Protein AF-A0A2P2MCJ5-F1 (afdb_monomer)

Organism: Rhizophora mucronata (NCBI:txid61149)

pLDDT: mean 90.19, std 7.96, range [46.16, 96.5]

Solvent-accessible surface area (backbone atoms only — not comparable to full-atom values): 5372 Å² total; per-residue (Å²): 130,71,83,65,49,69,61,52,52,51,51,53,52,53,54,50,42,31,54,73,75,43,68,67,43,68,77,61,54,81,72,59,86,81,82,86,88,79,61,94,57,58,93,46,42,70,59,53,50,50,54,51,50,51,66,71,46,68,87,41,68,85,71,51,87,48,73,65,49,39,72,74,51,42,79,61,44,55,72,59,57,85,78,121

Mean predicted aligned error: 6.05 Å

Secondary structure (DSSP, 8-state):
--TTHHHHHHHHHHHHHHHHTSTT-GGGGGG--------TTGGGHHHHHHHHHHHHGGG-GGGS--HHHHHHHGGGGGGGTT--

Foldseek 3Di:
DDPCPQVVVVVVVLVCCCVPPVVNPPVCSVVDPDDDDDDPCPVCVVVVVVVVVCVVCVVPVLQDDDPVNCVVCPPNSCVSHPPD

InterPro domains:
  IPR004000 Actin family [PF00022] (2-80)
  IPR043129 ATPase, nucleotide binding domain [SSF53067] (1-80)

Sequence (84 aa):
MYPGLPSRLEKEILDR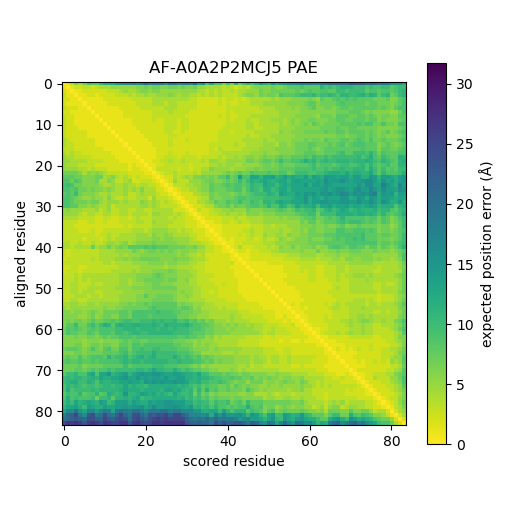YLEVVLKGNKDGLKKLRLRIEDPPRRKHMVYLGGAVLAGIMKDAPEFWISRDNYLEEGIACLSRSGQA

Radius of gyration: 21.48 Å; Cα contacts (8 Å, |Δi|>4): 30; chains: 1; bounding box: 40×30×51 Å

Nearest PDB structures (foldseek):
  8tah-assembly1_B  TM=9.146E-01  e=8.496E-06  Bos taurus
  7jpn-assembly1_B  TM=9.113E-01  e=3.527E-05  Bos taurus
  8e9b-assembly1_B  TM=9.203E-01  e=1.876E-04  Schizosaccharomyces pombe 972h-

Structure (mmCIF, N/CA/C/O backbone):
data_AF-A0A2P2MCJ5-F1
#
_entry.id   AF-A0A2P2MCJ5-F1
#
loop_
_atom_site.group_PDB
_atom_site.id
_atom_site.type_symbol
_atom_site.label_atom_id
_atom_site.label_alt_id
_atom_site.label_comp_id
_atom_site.label_asym_id
_atom_site.label_entity_id
_atom_site.label_seq_id
_atom_site.pdbx_PDB_ins_code
_atom_site.Cartn_x
_atom_site.Cartn_y
_atom_site.Cartn_z
_atom_site.occupancy
_atom_site.B_iso_or_equiv
_atom_site.auth_seq_id
_atom_site.auth_comp_id
_atom_site.auth_asym_id
_atom_site.auth_atom_id
_atom_site.pdbx_PDB_model_num
ATOM 1 N N . MET A 1 1 ? 2.945 -11.429 11.395 1.00 78.12 1 MET A N 1
ATOM 2 C CA . MET A 1 1 ? 2.049 -10.272 11.597 1.00 78.12 1 MET A CA 1
ATOM 3 C C . MET 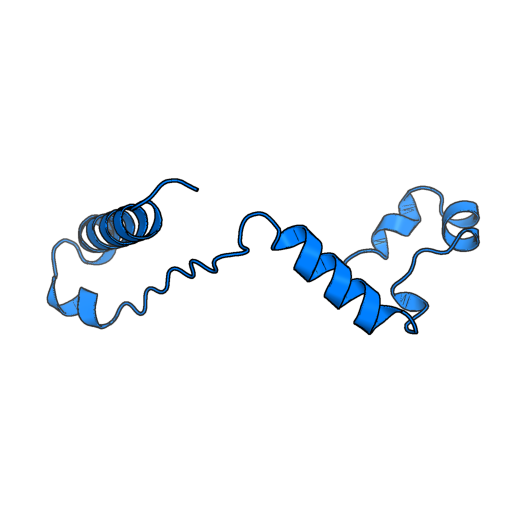A 1 1 ? 1.682 -10.225 13.053 1.00 78.12 1 MET A C 1
ATOM 5 O O . MET A 1 1 ? 1.396 -11.283 13.593 1.00 78.12 1 MET A O 1
ATOM 9 N N . TYR A 1 2 ? 1.739 -9.055 13.680 1.00 89.19 2 TYR A N 1
ATOM 10 C CA . TYR A 1 2 ? 1.463 -8.954 15.108 1.00 89.19 2 TYR A CA 1
ATOM 11 C C . TYR A 1 2 ? -0.032 -9.172 15.385 1.00 89.19 2 TYR A C 1
ATOM 13 O O . TYR A 1 2 ? -0.852 -8.443 14.813 1.00 89.19 2 TYR A O 1
ATOM 21 N N . PRO A 1 3 ? -0.392 -10.171 16.213 1.00 92.31 3 PRO A N 1
ATOM 22 C CA . PRO A 1 3 ? -1.765 -10.363 16.664 1.00 92.31 3 PRO A CA 1
ATOM 23 C C . PRO A 1 3 ? -2.298 -9.096 17.342 1.00 92.31 3 PRO A C 1
ATOM 25 O O . PRO A 1 3 ? -1.562 -8.415 18.052 1.00 92.31 3 PRO A O 1
ATOM 28 N N . GLY A 1 4 ? -3.564 -8.755 17.098 1.00 93.56 4 GLY A N 1
ATOM 29 C CA . GLY A 1 4 ? -4.220 -7.592 17.712 1.00 93.56 4 GLY A CA 1
ATOM 30 C C . GLY A 1 4 ? -3.832 -6.224 17.134 1.00 93.56 4 GLY A C 1
ATOM 31 O O . GLY A 1 4 ? -4.442 -5.224 17.504 1.00 93.56 4 GLY A O 1
ATOM 32 N N . LEU A 1 5 ? -2.879 -6.155 16.197 1.00 93.12 5 LEU A N 1
ATOM 33 C CA . LEU A 1 5 ? -2.495 -4.896 15.552 1.00 93.12 5 LEU A CA 1
ATOM 34 C C . LEU A 1 5 ? -3.669 -4.176 14.850 1.00 93.12 5 LEU A C 1
ATOM 36 O O . LEU A 1 5 ? -3.797 -2.971 15.064 1.00 93.12 5 LEU A O 1
ATOM 40 N N . PRO A 1 6 ? -4.540 -4.850 14.065 1.00 93.75 6 PRO A N 1
ATOM 41 C CA . PRO A 1 6 ? -5.678 -4.183 13.427 1.00 93.75 6 PRO A CA 1
ATOM 42 C C . PRO A 1 6 ? -6.648 -3.585 14.449 1.00 93.75 6 PRO A C 1
ATOM 44 O O . PRO A 1 6 ? -7.031 -2.428 14.327 1.00 93.75 6 PRO A O 1
ATOM 47 N N . SER A 1 7 ? -6.976 -4.338 15.503 1.00 94.31 7 SER A N 1
ATOM 48 C CA . SER A 1 7 ? -7.884 -3.884 16.562 1.00 94.31 7 SER A CA 1
ATOM 49 C C . SER A 1 7 ? -7.304 -2.714 17.357 1.00 94.31 7 SER A C 1
ATOM 51 O O . SER A 1 7 ? -8.024 -1.783 17.710 1.00 94.31 7 SER A O 1
ATOM 53 N N . ARG A 1 8 ? -5.988 -2.733 17.622 1.00 96.31 8 ARG A N 1
ATOM 54 C CA . ARG A 1 8 ? -5.293 -1.609 18.265 1.00 96.31 8 ARG A CA 1
ATOM 55 C C . ARG A 1 8 ? -5.380 -0.355 17.400 1.00 96.31 8 ARG A C 1
ATOM 57 O O . ARG A 1 8 ? -5.698 0.709 17.917 1.00 96.31 8 ARG A O 1
ATOM 64 N N . LEU A 1 9 ? -5.126 -0.493 16.100 1.00 95.56 9 LEU A N 1
ATOM 65 C CA . LEU A 1 9 ? -5.203 0.615 15.153 1.00 95.56 9 LEU A CA 1
ATOM 66 C C . LEU A 1 9 ? -6.626 1.182 15.056 1.00 95.56 9 LEU A C 1
ATOM 68 O O . LEU A 1 9 ? -6.793 2.398 15.048 1.00 95.56 9 LEU A O 1
ATOM 72 N N . GLU A 1 10 ? -7.643 0.319 15.036 1.00 94.88 10 GLU A N 1
ATOM 73 C CA . GLU A 1 10 ? -9.048 0.733 15.025 1.00 94.88 10 GLU A CA 1
ATOM 74 C C . GLU A 1 10 ? -9.372 1.614 16.227 1.00 94.88 10 GLU A C 1
ATOM 76 O O . GLU A 1 10 ? -9.850 2.738 16.074 1.00 94.88 10 GLU A O 1
ATOM 81 N N . LYS A 1 11 ? -9.028 1.131 17.423 1.00 94.50 11 LYS A N 1
ATOM 82 C CA . LYS A 1 11 ? -9.244 1.858 18.669 1.00 94.50 11 LYS A CA 1
ATOM 83 C C . LYS A 1 11 ? -8.532 3.211 18.670 1.00 94.50 11 LYS A C 1
ATOM 85 O O . LYS A 1 11 ? -9.158 4.219 18.976 1.00 94.50 11 LYS A O 1
ATOM 90 N N . GLU A 1 12 ? -7.254 3.248 18.296 1.00 96.00 12 GLU A N 1
ATOM 91 C CA . GLU A 1 12 ? -6.466 4.488 18.311 1.00 96.00 12 GLU A CA 1
ATOM 92 C C . GLU A 1 12 ? -7.009 5.542 17.338 1.00 96.00 12 GLU A C 1
ATOM 94 O O . GLU A 1 12 ? -7.037 6.728 17.671 1.00 96.00 12 GLU A O 1
ATOM 99 N N . ILE A 1 13 ? -7.494 5.129 16.163 1.00 94.81 13 ILE A N 1
ATOM 100 C CA . ILE A 1 13 ? -8.132 6.042 15.206 1.00 94.81 13 ILE A CA 1
ATOM 101 C C . ILE A 1 13 ? 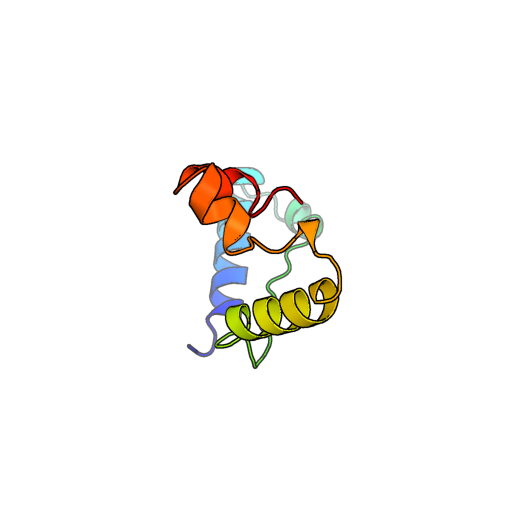-9.449 6.581 15.770 1.00 94.81 13 ILE A C 1
ATOM 103 O O . ILE A 1 13 ? -9.701 7.782 15.672 1.00 94.81 13 ILE A O 1
ATOM 107 N N . LEU A 1 14 ? -10.282 5.722 16.364 1.00 93.44 14 LEU A N 1
ATOM 108 C CA . LEU A 1 14 ? -11.560 6.133 16.949 1.00 93.44 14 LEU A CA 1
ATOM 109 C C . LEU A 1 14 ? -11.366 7.101 18.122 1.00 93.44 14 LEU A C 1
ATOM 111 O O . LEU A 1 14 ? -12.030 8.139 18.164 1.00 9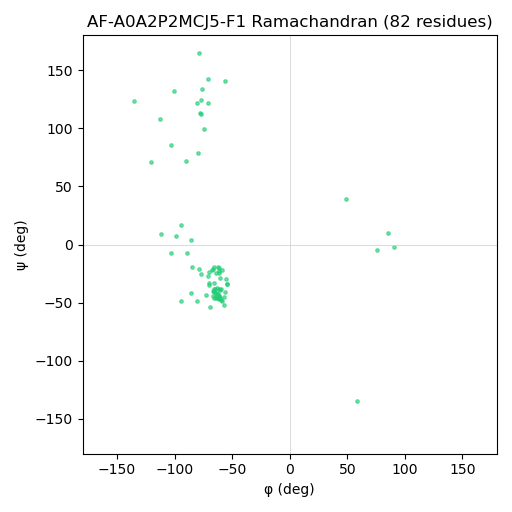3.44 14 LEU A O 1
ATOM 115 N N . ASP A 1 15 ? -10.432 6.798 19.024 1.00 94.25 15 ASP A N 1
ATOM 116 C CA . ASP A 1 15 ? -10.104 7.642 20.175 1.00 94.25 15 ASP A CA 1
ATOM 117 C C . ASP A 1 15 ? -9.602 9.018 19.705 1.00 94.25 15 ASP A C 1
ATOM 119 O O . ASP A 1 15 ? -10.097 10.059 20.145 1.00 94.25 15 ASP A O 1
ATOM 123 N N . ARG A 1 16 ? -8.692 9.040 18.720 1.00 94.94 16 ARG A N 1
ATOM 124 C CA . ARG A 1 16 ? -8.159 10.285 18.152 1.00 94.94 16 ARG A CA 1
ATOM 125 C C . ARG A 1 16 ? -9.223 11.102 17.421 1.00 94.94 16 ARG A C 1
ATOM 127 O O . ARG A 1 16 ? -9.237 12.329 17.526 1.00 94.94 16 ARG A O 1
ATOM 134 N N . TYR A 1 17 ? -10.103 10.444 16.672 1.00 93.88 17 TYR A N 1
ATOM 135 C CA . TYR A 1 17 ? -11.192 11.104 15.953 1.00 93.88 17 TYR A CA 1
ATOM 136 C C . TYR A 1 17 ? -12.210 11.718 16.922 1.00 93.88 17 TYR A C 1
ATOM 138 O O . TYR A 1 17 ? -12.668 12.845 16.713 1.00 93.88 17 TYR A O 1
ATOM 146 N N . LEU A 1 18 ? -12.520 11.015 18.015 1.00 93.69 18 LEU A N 1
ATOM 147 C CA . LEU A 1 18 ? -13.389 11.523 19.072 1.00 93.69 18 LEU A CA 1
ATOM 148 C C . LEU A 1 18 ? -12.814 12.786 19.722 1.00 93.69 18 LEU A C 1
ATOM 150 O O . LEU A 1 18 ? -13.544 13.756 19.925 1.00 93.69 18 LEU A O 1
ATOM 154 N N . GLU A 1 19 ? -11.522 12.770 20.043 1.00 94.75 19 GLU A N 1
ATOM 155 C CA . GLU A 1 19 ? -10.835 13.875 20.711 1.00 94.75 19 GLU A CA 1
ATOM 156 C C . GLU A 1 19 ? -10.700 15.100 19.794 1.00 94.75 19 GLU A C 1
ATOM 158 O O . GLU A 1 19 ? -11.135 16.196 20.145 1.00 94.75 19 GLU A O 1
ATOM 163 N N . VAL A 1 20 ? -10.129 14.916 18.601 1.00 94.62 20 VAL A N 1
ATOM 164 C CA . VAL A 1 20 ? -9.703 16.033 17.743 1.00 94.62 20 VAL A CA 1
ATOM 165 C C . VAL A 1 20 ? -10.836 16.564 16.870 1.00 94.62 20 VAL A C 1
ATOM 167 O O . VAL A 1 20 ? -10.972 17.776 16.708 1.00 94.62 20 VAL A O 1
ATOM 170 N N . VAL A 1 21 ? -11.651 15.676 16.296 1.00 91.62 21 VAL A N 1
ATOM 171 C CA . VAL A 1 21 ? -12.683 16.064 15.320 1.00 91.62 21 VAL A CA 1
ATOM 172 C C . VAL A 1 21 ? -14.023 16.278 16.009 1.00 91.62 21 VAL A C 1
ATOM 174 O O . VAL A 1 21 ? -14.671 17.303 15.805 1.00 91.62 21 VAL A O 1
ATOM 177 N N . LEU A 1 22 ? -14.437 15.328 16.848 1.00 92.38 22 LEU A N 1
ATOM 178 C CA . LEU A 1 22 ? -15.748 15.370 17.499 1.00 92.38 22 LEU A CA 1
ATOM 179 C C . LEU A 1 22 ? -15.742 16.118 18.838 1.00 92.38 22 LEU A C 1
ATOM 181 O O . LEU A 1 22 ? -16.818 16.340 19.394 1.00 92.38 22 LEU A O 1
ATOM 185 N N . LYS A 1 23 ? 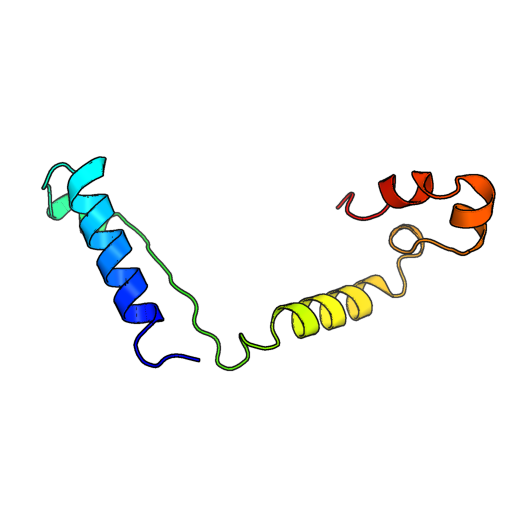-14.568 16.510 19.356 1.00 92.31 23 LYS A N 1
ATOM 186 C CA . LYS A 1 23 ? -14.399 17.241 20.626 1.00 92.31 23 LYS A CA 1
ATOM 187 C C . LYS A 1 23 ? -15.169 16.596 21.789 1.00 92.31 23 LYS A C 1
ATOM 189 O O . LYS A 1 23 ? -15.793 17.281 22.594 1.00 92.31 23 LYS A O 1
ATOM 194 N N . GLY A 1 24 ? -15.173 15.262 21.842 1.00 88.94 24 GLY A N 1
ATOM 195 C CA . GLY A 1 24 ? -15.873 14.475 22.862 1.00 88.94 24 GLY A CA 1
ATOM 196 C C . GLY A 1 24 ? -17.321 14.081 22.533 1.00 88.94 24 GLY A C 1
ATOM 197 O O . GLY A 1 24 ? -17.929 13.345 23.311 1.00 88.94 24 GLY A O 1
ATOM 198 N N . ASN A 1 25 ? -17.882 14.490 21.389 1.00 90.56 25 ASN A N 1
ATOM 199 C CA . ASN A 1 25 ? -19.231 14.084 20.980 1.00 90.56 25 ASN A CA 1
ATOM 200 C C . ASN A 1 25 ? -19.272 12.623 20.484 1.00 90.56 25 ASN A C 1
ATOM 202 O O . ASN A 1 25 ? -18.975 12.329 19.326 1.00 90.56 25 ASN A O 1
ATOM 206 N N . LYS A 1 26 ? -19.703 11.704 21.356 1.00 85.25 26 LYS A N 1
ATOM 207 C CA . LYS A 1 26 ? -19.770 10.256 21.079 1.00 85.25 26 LYS A CA 1
ATOM 208 C C . LYS A 1 26 ? -20.854 9.854 20.073 1.00 85.25 26 LYS A C 1
ATOM 210 O O . LYS A 1 26 ? -20.706 8.828 19.411 1.00 85.25 26 LYS A O 1
ATOM 215 N N . ASP A 1 27 ? -21.908 10.648 19.898 1.00 86.44 27 ASP A N 1
ATOM 216 C CA . ASP A 1 27 ? -22.977 10.331 18.941 1.00 86.44 27 ASP A CA 1
ATOM 217 C C . ASP A 1 27 ? -22.513 10.489 17.488 1.00 86.44 27 ASP A C 1
ATOM 219 O O . ASP A 1 27 ? -22.984 9.786 16.590 1.00 86.44 27 ASP A O 1
ATOM 223 N N . GLY A 1 28 ? -21.521 11.356 17.258 1.00 82.44 28 GLY A N 1
ATOM 224 C CA . GLY A 1 28 ? -20.873 11.528 15.959 1.00 82.44 28 GLY A CA 1
ATOM 225 C C . GLY A 1 28 ? -20.049 10.318 15.513 1.00 82.44 28 GLY A C 1
ATOM 226 O O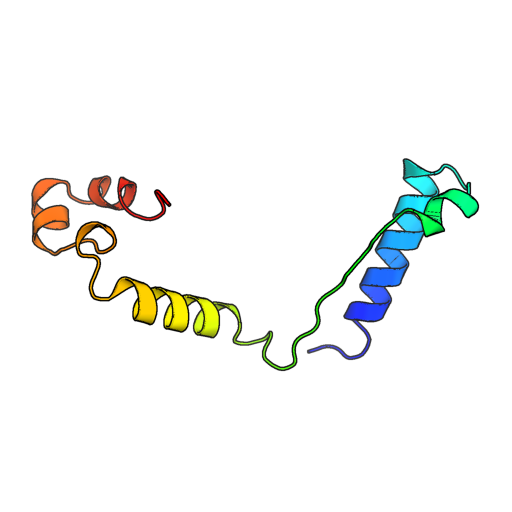 . GLY A 1 28 ? -19.845 10.136 14.313 1.00 82.44 28 GLY A O 1
ATOM 227 N N . LEU A 1 29 ? -19.626 9.456 16.444 1.00 84.06 29 LEU A N 1
ATOM 228 C CA . LEU A 1 29 ? -18.776 8.302 16.141 1.00 84.06 29 LEU A CA 1
ATOM 229 C C . LEU A 1 29 ? -19.506 7.270 15.270 1.00 84.06 29 LEU A C 1
ATOM 231 O O . LEU A 1 29 ? -18.909 6.680 14.378 1.00 84.06 29 LEU A O 1
ATOM 235 N N . LYS A 1 30 ? -20.827 7.126 15.455 1.00 82.69 30 LYS A N 1
ATOM 236 C CA . LYS A 1 30 ? -21.685 6.224 14.663 1.00 82.69 30 LYS A CA 1
ATOM 237 C C . LYS A 1 30 ? -21.736 6.590 13.174 1.00 82.69 30 LYS A C 1
ATOM 239 O O . LYS A 1 30 ? -22.119 5.760 12.356 1.00 82.69 30 LYS A O 1
ATOM 244 N N . LYS A 1 31 ? -21.375 7.829 12.817 1.00 86.75 31 LYS A N 1
ATOM 245 C CA . LYS A 1 31 ? -21.320 8.297 11.424 1.00 86.75 31 LYS A CA 1
ATOM 246 C C . LYS A 1 31 ? -19.994 7.951 10.742 1.00 86.75 31 LYS A C 1
ATOM 248 O O . LYS A 1 31 ? -19.936 7.958 9.513 1.00 86.75 31 LYS A O 1
ATOM 253 N N . LEU A 1 32 ? -18.939 7.656 11.505 1.00 88.88 32 LEU A N 1
ATOM 254 C CA . LEU A 1 32 ? -17.638 7.307 10.947 1.00 88.88 32 LEU A CA 1
ATOM 255 C C . LEU A 1 32 ? -17.658 5.857 10.453 1.00 88.88 32 LEU A C 1
ATOM 257 O O . LEU A 1 32 ? -17.735 4.913 11.234 1.00 88.88 32 LEU A O 1
ATOM 261 N N . ARG A 1 33 ? -17.547 5.675 9.137 1.00 88.62 33 ARG A N 1
ATOM 262 C CA . ARG A 1 33 ? -17.432 4.351 8.512 1.00 88.62 33 ARG A CA 1
ATOM 263 C C . ARG A 1 33 ? -15.959 3.950 8.406 1.00 88.62 33 ARG A C 1
ATOM 265 O O . ARG A 1 33 ? -15.395 3.971 7.317 1.00 88.62 33 ARG A O 1
ATOM 272 N N . LEU A 1 34 ? -15.336 3.617 9.536 1.00 91.19 34 LEU A N 1
ATOM 273 C CA . LEU A 1 34 ? -13.966 3.097 9.564 1.00 91.19 34 LEU A CA 1
ATOM 274 C C . LEU A 1 34 ? -13.949 1.624 9.126 1.00 91.19 34 LEU A C 1
ATOM 276 O O . LEU A 1 34 ? -14.772 0.829 9.575 1.00 91.19 34 LEU A O 1
ATOM 280 N N . ARG A 1 35 ? -13.016 1.263 8.240 1.00 92.31 35 ARG A N 1
ATOM 281 C CA . ARG A 1 35 ? -12.737 -0.124 7.847 1.00 92.31 35 ARG A CA 1
ATOM 282 C C . ARG A 1 35 ? -11.235 -0.345 7.822 1.00 92.31 35 ARG A C 1
ATOM 284 O O . ARG A 1 35 ? -10.525 0.368 7.120 1.00 92.31 35 ARG A O 1
ATOM 291 N N . ILE A 1 36 ? -10.771 -1.332 8.579 1.00 92.62 36 ILE A N 1
ATOM 292 C CA . ILE A 1 36 ? -9.384 -1.792 8.556 1.00 92.62 36 ILE A CA 1
ATOM 293 C C . ILE A 1 36 ? -9.395 -3.204 7.986 1.00 92.62 36 ILE A C 1
ATOM 295 O O . ILE A 1 36 ? -9.858 -4.142 8.628 1.00 92.62 36 ILE A O 1
ATOM 299 N N . GLU A 1 37 ? -8.910 -3.333 6.757 1.00 91.12 37 GLU A N 1
ATOM 300 C CA . GLU A 1 37 ? -8.810 -4.615 6.066 1.00 91.12 37 GLU A CA 1
ATOM 301 C C . GLU A 1 37 ? -7.562 -5.362 6.550 1.00 91.12 37 GLU A C 1
ATOM 303 O O . GLU A 1 37 ? -6.438 -4.868 6.423 1.00 91.12 37 GLU A O 1
ATOM 308 N N . ASP A 1 38 ? -7.754 -6.570 7.082 1.00 91.00 38 ASP A N 1
ATOM 309 C CA . ASP A 1 38 ? -6.660 -7.459 7.478 1.00 91.00 38 ASP A CA 1
ATOM 310 C C . ASP A 1 38 ? -6.702 -8.802 6.732 1.00 91.00 38 ASP A C 1
ATOM 312 O O . ASP A 1 38 ? -7.025 -9.843 7.312 1.00 91.00 38 ASP A O 1
ATOM 316 N N . PRO A 1 39 ? -6.392 -8.822 5.427 1.00 92.31 39 PRO A N 1
ATOM 317 C CA . PRO A 1 39 ? -6.389 -10.067 4.689 1.00 92.31 39 PRO A CA 1
ATOM 318 C C . PRO A 1 39 ? -5.201 -10.949 5.102 1.00 92.31 39 PRO A C 1
ATOM 320 O O . PRO A 1 39 ? -4.070 -10.470 5.248 1.00 92.31 39 PRO A O 1
ATOM 323 N N . PRO A 1 40 ? -5.395 -12.279 5.171 1.00 89.19 40 PRO A N 1
ATOM 324 C CA . PRO A 1 40 ? -4.387 -13.216 5.675 1.00 89.19 40 PRO A CA 1
ATOM 325 C C . PRO A 1 40 ? -3.095 -13.217 4.846 1.00 89.19 40 PRO A C 1
ATOM 327 O O . PRO A 1 40 ? -2.017 -13.532 5.348 1.00 89.19 40 PRO A O 1
ATOM 330 N N . ARG A 1 41 ? -3.181 -12.826 3.568 1.00 90.12 41 ARG A N 1
ATOM 331 C CA . ARG A 1 41 ? -2.044 -12.729 2.644 1.00 90.12 41 ARG A CA 1
ATOM 332 C C . ARG A 1 41 ? -1.436 -11.321 2.570 1.00 90.12 41 ARG A C 1
ATOM 334 O O . ARG A 1 41 ? -0.676 -11.066 1.638 1.00 90.12 41 ARG A O 1
ATOM 341 N N . ARG A 1 42 ? -1.697 -10.411 3.529 1.00 93.00 42 ARG A N 1
ATOM 342 C CA . ARG A 1 42 ? -1.193 -9.017 3.472 1.00 93.00 42 ARG A CA 1
ATOM 343 C C . ARG A 1 42 ? 0.324 -8.908 3.314 1.00 93.00 42 ARG A C 1
ATOM 345 O O . ARG A 1 42 ? 0.799 -7.997 2.648 1.00 93.00 42 ARG A O 1
ATOM 352 N N . LYS A 1 43 ? 1.085 -9.885 3.825 1.00 93.19 43 LYS A N 1
ATOM 353 C CA . LYS A 1 43 ? 2.544 -9.986 3.621 1.00 93.19 43 LYS A CA 1
ATOM 354 C C . LYS A 1 43 ? 2.944 -9.966 2.138 1.00 93.19 43 LYS A C 1
ATOM 356 O O . LYS A 1 43 ? 3.998 -9.445 1.801 1.00 93.19 43 LYS A O 1
ATOM 361 N N . HIS A 1 44 ? 2.116 -10.542 1.272 1.00 95.44 44 HIS A N 1
ATOM 362 C CA . HIS A 1 44 ? 2.391 -10.701 -0.154 1.00 95.44 44 HIS A CA 1
ATOM 363 C C . HIS A 1 44 ? 1.479 -9.839 -1.027 1.00 95.44 44 HIS A C 1
ATOM 365 O O . HIS A 1 44 ? 1.486 -10.002 -2.240 1.00 95.44 44 HIS A O 1
ATOM 371 N N . MET A 1 45 ? 0.693 -8.930 -0.444 1.00 94.25 45 MET A N 1
ATOM 372 C CA . MET A 1 45 ? -0.320 -8.176 -1.185 1.00 94.25 45 MET A CA 1
ATOM 373 C C . MET A 1 45 ? 0.272 -7.341 -2.320 1.00 94.25 45 MET A C 1
ATOM 375 O O . MET A 1 45 ? -0.307 -7.308 -3.398 1.00 94.25 45 MET A O 1
ATOM 379 N N . VAL A 1 46 ? 1.445 -6.739 -2.111 1.00 94.69 46 VAL A N 1
ATOM 380 C CA . VAL A 1 46 ? 2.146 -5.973 -3.154 1.00 94.69 46 VAL A CA 1
ATOM 381 C C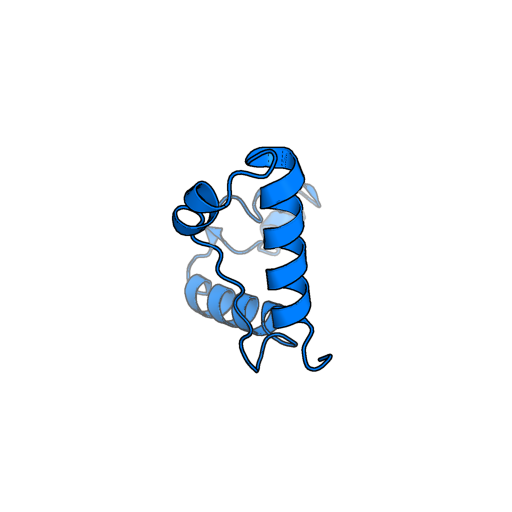 . VAL A 1 46 ? 2.518 -6.873 -4.333 1.00 94.69 46 VAL A C 1
ATOM 383 O O . VAL A 1 46 ? 2.247 -6.538 -5.481 1.00 94.69 46 VAL A O 1
ATOM 386 N N . TYR A 1 47 ? 3.072 -8.053 -4.046 1.00 95.94 47 TYR A N 1
ATOM 387 C CA . TYR A 1 47 ? 3.411 -9.035 -5.074 1.00 95.94 47 TYR A CA 1
ATOM 388 C C . TYR A 1 47 ? 2.164 -9.553 -5.800 1.00 95.94 47 TYR A C 1
ATOM 390 O O . TYR A 1 47 ? 2.144 -9.598 -7.025 1.00 95.94 47 TYR A O 1
ATOM 398 N N . LEU A 1 48 ? 1.107 -9.904 -5.059 1.00 95.94 48 LEU A N 1
ATOM 399 C CA . LEU A 1 48 ? -0.154 -10.377 -5.633 1.00 95.94 48 LEU A CA 1
ATOM 400 C C . LEU A 1 48 ? -0.801 -9.312 -6.526 1.00 95.94 48 LEU A C 1
ATOM 402 O O . LEU A 1 48 ? -1.235 -9.636 -7.626 1.00 95.94 48 LEU A O 1
ATOM 406 N N . GLY A 1 49 ? -0.828 -8.053 -6.083 1.00 94.62 49 GLY A N 1
ATOM 407 C CA . GLY A 1 49 ? -1.348 -6.936 -6.869 1.00 94.62 49 GLY A CA 1
ATOM 408 C C . GLY A 1 49 ? -0.555 -6.723 -8.156 1.00 94.62 49 GLY A C 1
ATOM 409 O O . GLY A 1 49 ? -1.150 -6.645 -9.226 1.00 94.62 49 GLY A O 1
ATOM 410 N N . GLY A 1 50 ? 0.778 -6.720 -8.071 1.00 94.75 50 GLY A N 1
ATOM 411 C CA . GLY A 1 50 ? 1.647 -6.600 -9.244 1.00 94.75 50 GLY A CA 1
ATOM 412 C C . GLY A 1 50 ? 1.488 -7.760 -10.228 1.00 94.75 50 GLY A C 1
ATOM 413 O O . GLY A 1 50 ? 1.388 -7.531 -11.428 1.00 94.75 50 GLY A O 1
ATOM 414 N N . ALA A 1 51 ? 1.396 -8.998 -9.735 1.00 96.50 51 ALA A N 1
ATOM 415 C CA . ALA A 1 51 ? 1.197 -10.178 -10.575 1.00 96.50 51 ALA A CA 1
ATOM 416 C C . ALA A 1 51 ? -0.157 -10.152 -11.304 1.00 96.50 51 ALA A C 1
ATOM 418 O O . ALA A 1 51 ? -0.222 -10.462 -12.492 1.00 96.50 51 ALA A O 1
ATOM 419 N N . VAL A 1 52 ? -1.230 -9.756 -10.612 1.00 95.94 52 VAL A N 1
ATOM 420 C CA . VAL A 1 52 ? -2.561 -9.615 -11.221 1.00 95.94 52 VAL A CA 1
ATOM 421 C C . VAL A 1 52 ? -2.568 -8.486 -12.250 1.00 95.94 52 VAL A C 1
ATOM 423 O O . VAL A 1 52 ? -3.040 -8.697 -13.364 1.00 95.94 52 VAL A O 1
ATOM 426 N N . LEU A 1 53 ? -2.003 -7.322 -11.918 1.00 94.94 53 LEU A N 1
ATOM 427 C CA . LEU A 1 53 ? -1.917 -6.186 -12.837 1.00 94.94 53 LEU A CA 1
ATOM 428 C C . LEU A 1 53 ? -1.126 -6.540 -14.101 1.00 94.94 53 LEU A C 1
ATOM 430 O O . LEU A 1 53 ? -1.612 -6.317 -15.205 1.00 94.94 53 LEU A O 1
ATOM 434 N N . ALA A 1 54 ? 0.050 -7.154 -13.947 1.00 94.62 54 ALA A N 1
ATOM 435 C CA . ALA A 1 54 ? 0.870 -7.611 -15.066 1.00 94.62 54 ALA A CA 1
ATOM 436 C C . ALA A 1 54 ? 0.138 -8.645 -15.933 1.00 94.62 54 ALA A C 1
ATOM 438 O O . ALA A 1 54 ? 0.231 -8.601 -17.156 1.00 94.62 54 ALA A O 1
ATOM 439 N N . GLY A 1 55 ? -0.617 -9.557 -15.312 1.00 95.44 55 GLY A N 1
ATOM 440 C CA . GLY A 1 55 ? -1.417 -10.547 -16.030 1.00 95.44 55 GLY A CA 1
ATOM 441 C C . GLY A 1 55 ? -2.546 -9.930 -16.859 1.00 95.44 55 GLY A C 1
ATOM 442 O O . GLY A 1 55 ? -2.798 -10.395 -17.968 1.00 95.44 55 GLY A O 1
ATOM 443 N N . ILE A 1 56 ? -3.202 -8.885 -16.344 1.00 95.12 56 ILE A N 1
ATOM 444 C CA . ILE A 1 56 ? -4.270 -8.158 -17.050 1.00 95.12 56 ILE A CA 1
ATOM 445 C C . ILE A 1 56 ? -3.690 -7.306 -18.185 1.00 95.12 56 ILE A C 1
ATOM 447 O O . ILE A 1 56 ? -4.227 -7.313 -19.287 1.00 95.12 56 ILE A O 1
ATOM 451 N N . MET A 1 57 ? -2.578 -6.610 -17.937 1.00 94.06 57 MET A N 1
ATOM 452 C CA . MET A 1 57 ? -1.975 -5.670 -18.890 1.00 94.06 57 MET A CA 1
ATOM 453 C C . MET A 1 57 ? -1.034 -6.327 -19.905 1.00 94.06 57 MET A C 1
ATOM 455 O O . MET A 1 57 ? -0.411 -5.631 -20.700 1.00 94.06 57 MET A O 1
ATOM 459 N N . LYS A 1 58 ? -0.890 -7.657 -19.907 1.00 93.50 58 LYS A N 1
ATOM 460 C CA . LYS A 1 58 ? 0.081 -8.368 -20.760 1.00 93.50 58 LYS A CA 1
ATOM 461 C C . LYS A 1 58 ? -0.051 -8.042 -22.259 1.00 93.50 58 LYS A C 1
ATOM 463 O O . LYS A 1 58 ? 0.957 -7.999 -22.952 1.00 93.50 58 LYS A O 1
ATOM 468 N N . ASP A 1 59 ? -1.277 -7.801 -22.727 1.00 94.06 59 ASP A N 1
ATOM 469 C CA . ASP A 1 59 ? -1.602 -7.565 -24.140 1.00 94.06 59 ASP A CA 1
ATOM 470 C C . ASP A 1 59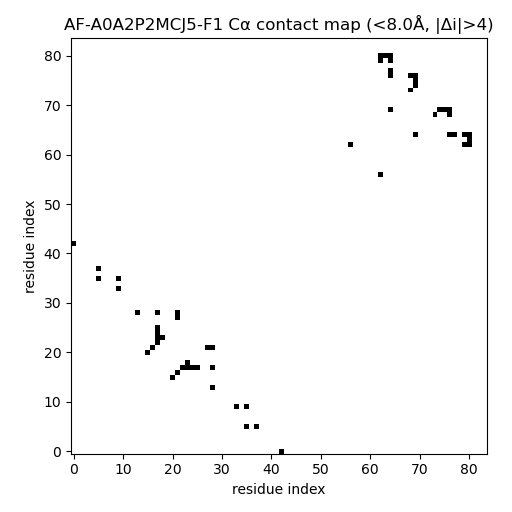 ? -1.751 -6.061 -24.465 1.00 94.06 59 ASP A C 1
ATOM 472 O O . ASP A 1 59 ? -2.160 -5.713 -25.569 1.00 94.06 59 ASP A O 1
ATOM 476 N N . ALA A 1 60 ? -1.432 -5.174 -23.513 1.00 91.19 60 ALA A N 1
ATOM 477 C CA . ALA A 1 60 ? -1.499 -3.716 -23.635 1.00 91.19 60 ALA A CA 1
ATOM 478 C C . ALA A 1 60 ? -0.081 -3.136 -23.846 1.00 91.19 60 ALA A C 1
ATOM 480 O O . ALA A 1 60 ? 0.591 -2.801 -22.867 1.00 91.19 60 ALA A O 1
ATOM 481 N N . PRO A 1 61 ? 0.443 -3.069 -25.086 1.00 87.38 61 PRO A N 1
ATOM 482 C CA . PRO A 1 61 ? 1.831 -2.675 -25.358 1.00 87.38 61 PRO A CA 1
ATOM 483 C C . PRO A 1 61 ? 2.181 -1.262 -24.873 1.00 87.38 61 PRO A C 1
ATOM 485 O O . PRO A 1 61 ? 3.324 -1.014 -24.509 1.00 87.38 61 PRO A O 1
ATOM 488 N N . GLU A 1 62 ? 1.212 -0.353 -24.818 1.00 87.31 62 GLU A N 1
ATOM 489 C CA . GLU A 1 62 ? 1.350 1.004 -24.287 1.00 87.31 62 GLU A CA 1
ATOM 490 C C . GLU A 1 62 ? 1.668 1.045 -22.786 1.00 87.31 62 GLU A C 1
ATOM 492 O O . GLU A 1 62 ? 2.267 2.008 -22.309 1.00 87.31 62 GLU A O 1
ATOM 497 N N . PHE A 1 63 ? 1.298 -0.005 -22.046 1.00 89.06 63 PHE A N 1
ATOM 498 C CA . PHE A 1 63 ? 1.577 -0.128 -20.618 1.00 89.06 63 PHE A CA 1
ATOM 499 C C . PHE A 1 63 ? 3.036 -0.530 -20.345 1.00 89.06 63 PHE A C 1
ATOM 501 O O . PHE A 1 63 ? 3.575 -0.248 -19.272 1.00 89.06 63 PHE A O 1
ATOM 508 N N . TRP A 1 64 ? 3.692 -1.191 -21.304 1.00 90.50 64 TRP A N 1
ATOM 509 C CA . TRP A 1 64 ? 5.035 -1.738 -21.137 1.00 90.50 64 TRP A CA 1
ATOM 510 C C . TRP A 1 64 ? 6.092 -0.839 -21.772 1.00 90.50 64 TRP A C 1
ATOM 512 O O . TRP A 1 64 ? 6.010 -0.458 -22.936 1.00 90.50 64 TRP A O 1
ATOM 522 N N . ILE A 1 65 ? 7.161 -0.564 -21.026 1.00 92.44 65 ILE A N 1
ATOM 523 C CA . ILE A 1 65 ? 8.349 0.080 -21.587 1.00 92.44 65 ILE A CA 1
ATOM 524 C C . ILE A 1 65 ? 9.133 -0.969 -22.370 1.00 92.44 65 ILE A C 1
ATOM 526 O O . ILE A 1 65 ? 9.691 -1.909 -21.799 1.00 92.44 65 ILE A O 1
ATOM 530 N N . SER A 1 66 ? 9.177 -0.799 -23.688 1.00 92.06 66 SER A N 1
ATOM 531 C CA . SER A 1 66 ? 9.985 -1.639 -24.565 1.00 92.06 66 SER A CA 1
ATOM 532 C C . SER A 1 66 ? 11.460 -1.230 -24.537 1.00 92.06 66 SER A C 1
ATOM 534 O O . SER A 1 66 ? 11.829 -0.131 -24.111 1.00 92.06 66 SER A O 1
ATOM 536 N N . ARG A 1 67 ? 12.321 -2.115 -25.050 1.00 93.38 67 ARG A N 1
ATOM 537 C CA . ARG A 1 67 ? 13.744 -1.813 -25.247 1.00 93.38 67 ARG A CA 1
ATOM 538 C C . ARG A 1 67 ? 13.941 -0.577 -26.125 1.00 93.38 67 ARG A C 1
ATOM 540 O O . ARG A 1 67 ? 14.799 0.241 -25.808 1.00 93.38 67 ARG A O 1
ATOM 547 N N . ASP A 1 68 ? 13.151 -0.443 -27.184 1.00 93.69 68 ASP A N 1
ATOM 548 C CA . ASP A 1 68 ? 13.289 0.652 -28.144 1.00 93.69 68 ASP A CA 1
ATOM 549 C C . ASP A 1 68 ? 12.975 1.998 -27.483 1.00 93.69 68 ASP A C 1
ATOM 551 O O . ASP A 1 68 ? 13.738 2.946 -27.636 1.00 93.69 68 ASP A O 1
ATOM 555 N N . ASN A 1 69 ? 11.956 2.055 -26.615 1.00 89.62 69 ASN A N 1
ATOM 556 C CA . ASN A 1 69 ? 11.646 3.280 -25.868 1.00 89.62 69 ASN A CA 1
ATOM 557 C C . ASN A 1 69 ? 12.801 3.721 -24.959 1.00 89.62 69 ASN A C 1
ATOM 559 O O . ASN A 1 69 ? 13.081 4.912 -24.852 1.00 89.62 69 ASN A O 1
ATOM 563 N N . TYR A 1 70 ? 13.489 2.772 -24.322 1.00 92.69 70 TYR A N 1
ATOM 564 C CA . TYR A 1 70 ? 14.651 3.085 -23.490 1.00 92.69 70 TYR A CA 1
ATOM 565 C C . TYR A 1 70 ? 15.858 3.539 -24.322 1.00 92.69 70 TYR A C 1
ATOM 567 O O . TYR A 1 70 ? 16.621 4.395 -23.883 1.00 92.69 70 TYR A O 1
ATOM 575 N N . LEU A 1 71 ? 16.051 2.981 -25.519 1.00 95.81 71 LEU A N 1
ATOM 576 C CA . LEU A 1 71 ? 17.143 3.388 -26.407 1.00 95.81 71 LEU A CA 1
ATOM 577 C C . LEU A 1 71 ? 16.922 4.789 -26.998 1.00 95.81 71 LEU A C 1
ATOM 579 O O . LEU A 1 71 ? 17.897 5.511 -27.188 1.00 95.81 71 LEU A O 1
ATOM 583 N N . GLU A 1 72 ? 15.670 5.178 -27.257 1.00 94.19 72 GLU A N 1
ATOM 584 C CA . GLU A 1 72 ? 15.317 6.494 -27.807 1.00 94.19 72 GLU A CA 1
ATOM 585 C C . GLU A 1 72 ? 15.292 7.605 -26.746 1.00 94.19 72 GLU A C 1
ATOM 587 O O . GLU A 1 72 ? 15.882 8.666 -26.942 1.00 94.19 72 GLU A O 1
ATOM 592 N N . GLU A 1 73 ? 14.618 7.376 -25.615 1.00 91.19 73 GLU A N 1
ATOM 593 C CA . GLU A 1 73 ? 14.356 8.408 -24.598 1.00 91.19 73 GLU A CA 1
ATOM 594 C C . GLU A 1 73 ? 15.270 8.284 -23.364 1.00 91.19 73 GLU A C 1
ATOM 596 O O . GLU A 1 73 ? 15.260 9.142 -22.473 1.00 91.19 73 GLU A O 1
ATOM 601 N N . GLY A 1 74 ? 16.065 7.215 -23.269 1.00 91.12 74 GLY A N 1
ATOM 602 C CA . GLY A 1 74 ? 16.847 6.912 -22.074 1.00 91.12 74 GLY A CA 1
ATOM 603 C C . GLY A 1 74 ? 15.947 6.749 -20.849 1.00 91.12 74 GLY A C 1
ATOM 604 O O . GLY A 1 74 ? 14.890 6.130 -20.896 1.00 91.12 74 GLY A O 1
ATOM 605 N N . ILE A 1 75 ? 16.343 7.356 -19.729 1.00 91.44 75 ILE A N 1
ATOM 606 C CA . ILE A 1 75 ? 15.582 7.311 -18.468 1.00 91.44 75 ILE A CA 1
ATOM 607 C C . ILE A 1 75 ? 14.233 8.052 -18.581 1.00 91.44 75 ILE A C 1
ATOM 609 O O . ILE A 1 75 ? 13.314 7.773 -17.809 1.00 91.44 75 ILE A O 1
ATOM 613 N N . ALA A 1 76 ? 14.069 8.964 -19.548 1.00 90.25 76 ALA A N 1
ATOM 614 C CA . ALA A 1 76 ? 12.836 9.738 -19.697 1.00 90.25 76 ALA A CA 1
ATOM 615 C C . ALA A 1 76 ? 11.617 8.871 -20.073 1.00 90.25 76 ALA A C 1
ATOM 617 O O . ALA A 1 76 ? 10.486 9.262 -19.769 1.00 90.25 76 ALA A O 1
ATOM 618 N N . CYS A 1 77 ? 11.828 7.658 -20.605 1.00 88.69 77 CYS A N 1
ATOM 619 C CA . CYS A 1 77 ? 10.752 6.706 -20.896 1.00 88.69 77 CYS A CA 1
ATOM 620 C C . CYS A 1 77 ? 9.972 6.274 -19.640 1.00 88.69 77 CYS A C 1
ATOM 622 O O . CYS A 1 77 ? 8.831 5.829 -19.746 1.00 88.69 77 CYS A O 1
ATOM 624 N N . LEU A 1 78 ? 10.549 6.432 -18.437 1.00 87.06 78 LEU A N 1
ATOM 625 C CA . LEU A 1 78 ? 9.867 6.161 -17.165 1.00 87.06 78 LEU A CA 1
ATOM 626 C C . LEU A 1 78 ? 8.642 7.054 -16.948 1.00 87.06 78 LEU A C 1
ATOM 628 O O . LEU A 1 78 ? 7.740 6.659 -16.219 1.00 87.06 78 LEU A O 1
ATOM 632 N N . SER A 1 79 ? 8.570 8.215 -17.604 1.00 85.12 79 SER A N 1
ATOM 633 C CA . SER A 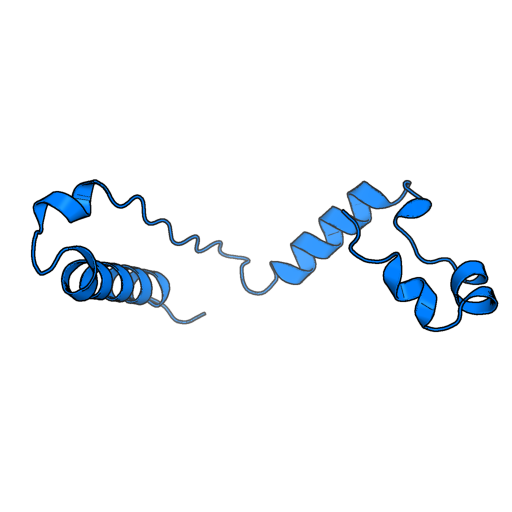1 79 ? 7.379 9.076 -17.579 1.00 85.12 79 SER A CA 1
ATOM 634 C C . SER A 1 79 ? 6.118 8.381 -18.109 1.00 85.12 79 SER A C 1
ATOM 636 O O . SER A 1 79 ? 5.013 8.784 -17.751 1.00 85.12 79 SER A O 1
ATOM 638 N N . ARG A 1 80 ? 6.279 7.325 -18.918 1.00 77.31 80 ARG A N 1
ATOM 639 C CA . ARG A 1 80 ? 5.198 6.477 -19.437 1.00 77.31 80 ARG A CA 1
ATOM 640 C C . ARG A 1 80 ? 4.704 5.456 -18.401 1.00 77.31 80 ARG A C 1
ATOM 642 O O . ARG A 1 80 ? 3.587 4.966 -18.505 1.00 77.31 80 ARG A O 1
ATOM 649 N N . SER A 1 81 ? 5.508 5.143 -17.379 1.00 71.94 81 SER A N 1
ATOM 650 C CA . SER A 1 81 ? 5.099 4.263 -16.278 1.00 71.94 81 SER A CA 1
ATOM 651 C C . SER A 1 81 ? 4.198 5.006 -15.293 1.00 71.94 81 SER A C 1
ATOM 653 O O . SER A 1 81 ? 4.596 6.018 -14.725 1.00 71.94 81 SER A O 1
ATOM 655 N N . GLY A 1 82 ? 3.001 4.473 -15.033 1.00 63.94 82 GLY A N 1
ATOM 656 C CA . GLY A 1 82 ? 2.097 5.005 -14.005 1.00 63.94 82 GLY A CA 1
ATOM 657 C C . GLY A 1 82 ? 1.187 6.151 -14.455 1.00 63.94 82 GLY A C 1
ATOM 658 O O . GLY A 1 82 ? 0.518 6.739 -13.610 1.00 63.94 82 GLY A O 1
ATOM 659 N N . GLN A 1 83 ? 1.120 6.446 -15.758 1.00 59.59 83 GLN A N 1
ATOM 660 C CA . GLN A 1 83 ? 0.015 7.212 -16.340 1.00 59.59 83 GLN A CA 1
ATOM 661 C C . GLN A 1 83 ? -1.181 6.267 -16.538 1.00 59.59 83 GLN A C 1
ATOM 663 O O . GLN A 1 83 ? -1.393 5.742 -17.627 1.00 59.59 83 GLN A O 1
ATOM 668 N N . ALA A 1 84 ? -1.903 5.982 -15.456 1.00 46.16 84 ALA A N 1
ATOM 669 C CA . ALA A 1 84 ? -3.179 5.267 -15.469 1.00 46.16 84 ALA A CA 1
ATOM 670 C C . ALA A 1 84 ? -4.258 6.138 -14.822 1.00 46.16 84 ALA A C 1
ATOM 672 O O . ALA A 1 84 ? -3.919 6.850 -13.846 1.00 46.16 84 ALA A O 1
#